Protein AF-A0AAJ1NFG7-F1 (afdb_monomer_lite)

Structure (mmCIF, N/CA/C/O backbone):
data_AF-A0AAJ1NFG7-F1
#
_entry.id   AF-A0AAJ1NFG7-F1
#
loop_
_atom_site.group_PDB
_atom_site.id
_atom_site.type_symbol
_atom_site.label_atom_id
_atom_site.label_alt_id
_atom_site.label_comp_id
_atom_site.label_asym_id
_atom_site.label_entity_id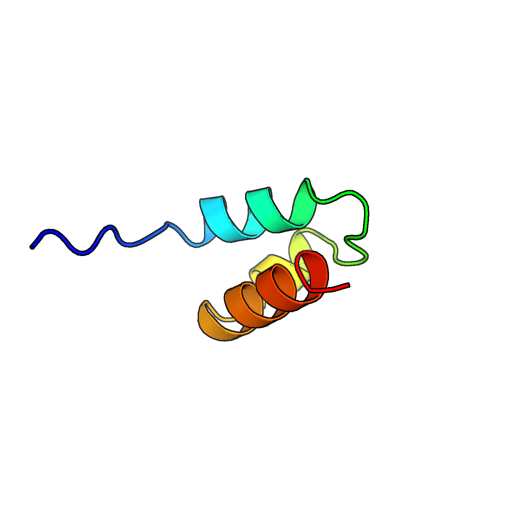
_atom_site.label_seq_id
_atom_site.pdbx_PDB_ins_code
_atom_site.Cartn_x
_atom_site.Cartn_y
_atom_site.Cartn_z
_atom_site.occupancy
_atom_site.B_iso_or_equiv
_atom_site.auth_seq_id
_atom_site.auth_comp_id
_atom_site.auth_asym_id
_atom_site.auth_atom_id
_atom_site.pdbx_PDB_model_num
ATOM 1 N N . MET A 1 1 ? -15.507 -14.433 13.950 1.00 41.47 1 MET A N 1
ATOM 2 C CA . MET A 1 1 ? -14.656 -14.156 12.781 1.00 41.47 1 MET A CA 1
ATOM 3 C C . MET A 1 1 ? -13.914 -12.888 13.122 1.00 41.47 1 MET A C 1
ATOM 5 O O . MET A 1 1 ? -14.542 -11.840 13.164 1.00 41.47 1 MET A O 1
ATOM 9 N N . GLU A 1 2 ? -12.655 -13.009 13.530 1.00 48.00 2 GLU A N 1
ATOM 10 C CA . GLU A 1 2 ? -11.785 -11.844 13.667 1.00 48.00 2 GLU A CA 1
ATOM 11 C C . GLU A 1 2 ? -11.539 -11.353 12.245 1.00 48.00 2 GLU A C 1
ATOM 13 O O . GLU A 1 2 ? -10.906 -12.037 11.448 1.00 48.00 2 GLU A O 1
ATOM 18 N N . THR A 1 3 ? -12.163 -10.243 11.865 1.0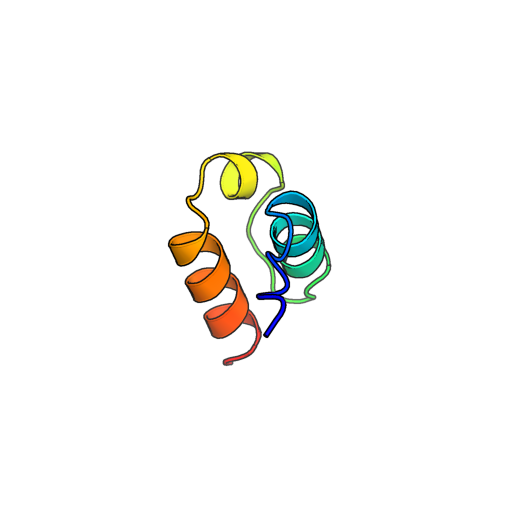0 54.91 3 THR A N 1
ATOM 19 C CA . THR A 1 3 ? -11.743 -9.525 10.666 1.00 54.91 3 THR A CA 1
ATOM 20 C C . THR A 1 3 ? -10.330 -9.048 10.946 1.00 54.91 3 THR A C 1
ATOM 22 O O . THR A 1 3 ? -10.155 -8.130 11.746 1.00 54.91 3 THR A O 1
ATOM 25 N N . GLU A 1 4 ? -9.336 -9.705 10.353 1.00 58.28 4 GLU A N 1
ATOM 26 C CA . GLU A 1 4 ? -7.968 -9.203 10.302 1.00 58.28 4 GLU A CA 1
ATOM 27 C C . GLU A 1 4 ? -8.011 -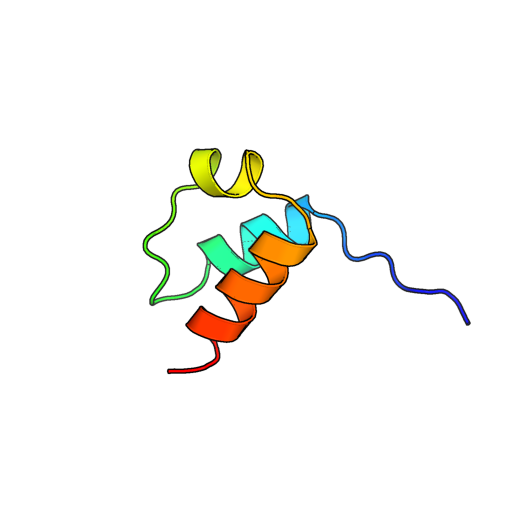7.850 9.587 1.00 58.28 4 GLU A C 1
ATOM 29 O O . GLU A 1 4 ? -8.029 -7.760 8.361 1.00 58.28 4 GLU A O 1
ATOM 34 N N . THR A 1 5 ? -8.129 -6.772 10.361 1.00 62.06 5 THR A N 1
ATOM 35 C CA . THR A 1 5 ? -7.890 -5.417 9.878 1.00 62.06 5 THR A CA 1
ATOM 36 C C . THR A 1 5 ? -6.421 -5.348 9.509 1.00 62.06 5 THR A C 1
ATOM 38 O O . THR A 1 5 ? -5.567 -5.212 10.383 1.00 62.06 5 THR A O 1
ATOM 41 N N . ILE A 1 6 ? -6.132 -5.499 8.219 1.00 68.50 6 ILE A N 1
ATOM 42 C CA . ILE A 1 6 ? -4.811 -5.216 7.673 1.00 68.50 6 ILE A CA 1
ATOM 43 C C . ILE A 1 6 ? -4.513 -3.750 7.977 1.00 68.50 6 ILE A C 1
ATOM 45 O O . ILE A 1 6 ? -5.291 -2.857 7.633 1.00 68.50 6 ILE A O 1
ATOM 49 N N . ASP A 1 7 ? -3.406 -3.519 8.675 1.00 85.19 7 ASP A N 1
ATOM 50 C CA . ASP A 1 7 ? -2.932 -2.180 8.986 1.00 85.19 7 ASP A CA 1
ATOM 51 C C . ASP A 1 7 ? -2.599 -1.444 7.677 1.00 85.19 7 ASP A C 1
ATOM 53 O O . ASP A 1 7 ? -1.950 -1.997 6.784 1.00 85.19 7 ASP A O 1
ATOM 57 N N . LEU A 1 8 ? -3.027 -0.186 7.563 1.00 86.38 8 LEU A N 1
ATOM 58 C CA . LEU A 1 8 ? -2.688 0.685 6.437 1.00 86.38 8 LEU A CA 1
ATOM 59 C C . LEU A 1 8 ? -1.176 0.745 6.206 1.00 86.38 8 LEU A C 1
ATOM 61 O O . LEU A 1 8 ? -0.727 0.776 5.064 1.00 86.38 8 LEU A O 1
ATOM 65 N N . GLU A 1 9 ? -0.373 0.721 7.270 1.00 89.06 9 GLU A N 1
ATOM 66 C CA . GLU A 1 9 ? 1.081 0.727 7.152 1.00 89.06 9 GLU A CA 1
ATOM 67 C C . GLU A 1 9 ? 1.622 -0.572 6.541 1.00 89.06 9 GLU A C 1
ATOM 69 O O . GLU A 1 9 ? 2.604 -0.531 5.795 1.00 89.06 9 GLU A O 1
ATOM 74 N N . VAL A 1 10 ? 0.969 -1.712 6.780 1.00 90.31 10 VAL A N 1
ATOM 75 C CA . VAL A 1 10 ? 1.309 -2.974 6.108 1.00 90.31 10 VAL A CA 1
ATOM 76 C C . VAL A 1 10 ? 1.010 -2.859 4.618 1.00 90.31 10 VAL A C 1
ATOM 78 O O . VAL A 1 10 ? 1.891 -3.143 3.812 1.00 90.31 10 VAL A O 1
ATOM 81 N N . LEU A 1 11 ? -0.169 -2.349 4.257 1.00 91.25 11 LEU A N 1
ATOM 82 C CA . LEU A 1 11 ? -0.590 -2.212 2.863 1.00 91.25 11 LEU A CA 1
ATOM 83 C C . LEU A 1 11 ? 0.309 -1.241 2.075 1.00 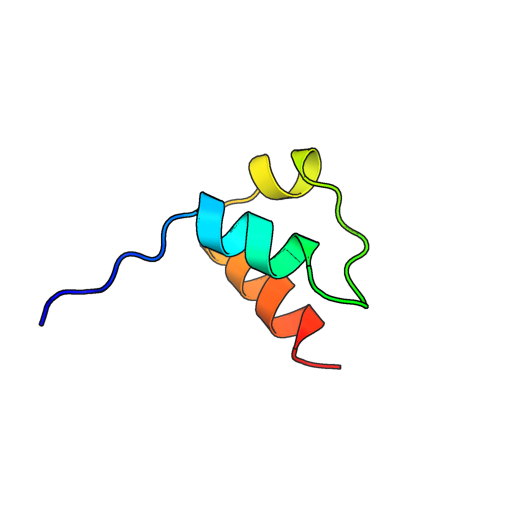91.25 11 LEU A C 1
ATOM 85 O O . LEU A 1 11 ? 0.748 -1.549 0.970 1.00 91.25 11 LEU A O 1
ATOM 89 N N . VAL A 1 12 ? 0.667 -0.100 2.674 1.00 94.25 12 VAL A N 1
ATOM 90 C CA . VAL A 1 12 ? 1.614 0.862 2.085 1.00 94.25 12 VAL A CA 1
ATOM 91 C C . VAL A 1 12 ? 2.985 0.223 1.870 1.00 94.25 12 VAL A C 1
ATOM 93 O O . VAL A 1 12 ? 3.579 0.379 0.806 1.00 94.25 12 VAL A O 1
ATOM 96 N N . ASN A 1 13 ? 3.515 -0.490 2.868 1.00 93.69 13 ASN A N 1
ATOM 97 C CA . ASN A 1 13 ? 4.820 -1.135 2.733 1.00 93.69 13 ASN A CA 1
ATOM 98 C C . ASN A 1 13 ? 4.788 -2.286 1.718 1.00 93.69 13 ASN A C 1
ATOM 100 O O . ASN A 1 13 ? 5.785 -2.511 1.039 1.00 93.69 13 ASN A O 1
ATOM 104 N N . GLU A 1 14 ? 3.676 -3.005 1.598 1.00 93.00 14 GLU A N 1
ATOM 105 C CA . GLU A 1 14 ? 3.496 -4.050 0.591 1.00 93.00 14 GLU A CA 1
ATOM 106 C C . GLU A 1 14 ? 3.600 -3.467 -0.821 1.00 93.00 14 GLU A C 1
ATOM 108 O O . GLU A 1 14 ? 4.459 -3.899 -1.587 1.00 93.00 14 GLU A O 1
ATOM 113 N N . ILE A 1 15 ? 2.826 -2.415 -1.111 1.00 94.19 15 ILE A N 1
ATOM 114 C CA . ILE A 1 15 ? 2.852 -1.693 -2.392 1.00 94.19 15 ILE A CA 1
ATOM 115 C C . ILE A 1 15 ? 4.258 -1.161 -2.694 1.00 94.19 15 ILE A C 1
ATOM 117 O O . ILE A 1 15 ? 4.769 -1.353 -3.794 1.00 94.19 15 ILE A O 1
ATOM 121 N N . LEU A 1 16 ? 4.934 -0.559 -1.709 1.00 94.81 16 LEU A N 1
ATOM 122 C CA . LEU A 1 16 ? 6.293 -0.027 -1.886 1.00 94.81 16 LEU A CA 1
ATOM 123 C C . LEU A 1 16 ? 7.329 -1.082 -2.270 1.00 94.81 16 LEU A C 1
ATOM 125 O O . LEU A 1 16 ? 8.309 -0.752 -2.935 1.00 94.81 16 LEU A O 1
ATOM 129 N N . ASN A 1 17 ? 7.137 -2.323 -1.828 1.00 94.00 17 ASN A N 1
ATOM 130 C CA . ASN A 1 17 ? 8.049 -3.425 -2.116 1.00 94.00 17 ASN A CA 1
ATOM 131 C C . ASN A 1 17 ? 7.738 -4.125 -3.449 1.00 94.00 17 ASN A C 1
ATOM 133 O O . ASN A 1 17 ? 8.461 -5.050 -3.827 1.00 94.00 17 ASN A O 1
ATOM 137 N N . MET A 1 18 ? 6.698 -3.706 -4.176 1.00 91.81 18 MET A N 1
ATOM 138 C CA . MET A 1 18 ? 6.382 -4.285 -5.476 1.00 91.81 18 MET A CA 1
ATOM 139 C C . MET A 1 18 ? 7.337 -3.773 -6.561 1.00 91.81 18 MET A C 1
ATOM 141 O O . MET A 1 18 ? 7.592 -2.572 -6.650 1.00 91.81 18 MET A O 1
ATOM 145 N N . PRO A 1 19 ? 7.837 -4.655 -7.442 1.00 87.44 19 PRO A N 1
ATOM 146 C CA . PRO A 1 19 ? 8.834 -4.289 -8.448 1.00 87.44 19 PRO A CA 1
ATOM 147 C C . PRO A 1 19 ? 8.323 -3.289 -9.498 1.00 87.44 19 PRO A C 1
ATOM 149 O O . PRO A 1 19 ? 9.126 -2.557 -10.068 1.00 87.44 19 PRO A O 1
ATOM 152 N N . ASN A 1 20 ? 7.009 -3.236 -9.732 1.00 86.44 20 ASN A N 1
ATOM 153 C CA . ASN A 1 20 ? 6.374 -2.332 -10.698 1.00 86.44 20 ASN A CA 1
ATOM 154 C C . ASN A 1 20 ? 5.790 -1.065 -10.051 1.00 86.44 20 ASN A C 1
ATOM 156 O O . ASN A 1 20 ? 5.121 -0.284 -10.724 1.00 86.44 20 ASN A O 1
ATOM 160 N N . ASN A 1 21 ? 6.015 -0.856 -8.751 1.00 91.81 21 ASN A N 1
ATOM 161 C CA . ASN A 1 21 ? 5.461 0.289 -8.048 1.00 91.81 21 ASN A CA 1
ATOM 162 C C . ASN A 1 21 ? 6.132 1.599 -8.489 1.00 91.81 21 ASN A C 1
ATOM 164 O O . ASN A 1 21 ? 7.341 1.778 -8.339 1.00 91.81 21 ASN A O 1
ATOM 168 N N . SER A 1 22 ? 5.326 2.539 -8.978 1.00 92.25 22 SER A N 1
ATOM 169 C CA . SER A 1 22 ? 5.752 3.903 -9.304 1.00 92.25 22 SER A CA 1
ATOM 170 C C . SER A 1 22 ? 5.453 4.922 -8.201 1.00 92.25 22 SER A C 1
ATOM 172 O O . SER A 1 22 ? 5.877 6.069 -8.322 1.00 92.25 22 SER A O 1
ATOM 174 N N . TYR A 1 23 ? 4.728 4.534 -7.148 1.00 94.75 23 TYR A N 1
ATOM 175 C CA . TYR A 1 23 ? 4.297 5.433 -6.080 1.00 94.75 23 TYR A CA 1
ATOM 176 C C . TYR A 1 23 ? 5.349 5.566 -4.979 1.00 94.75 23 TYR A C 1
ATOM 178 O O . TYR A 1 23 ? 5.991 4.601 -4.554 1.00 94.75 23 TYR A O 1
ATOM 186 N N . THR A 1 24 ? 5.490 6.774 -4.453 1.00 95.19 24 THR A N 1
ATOM 187 C CA . THR A 1 24 ? 6.300 7.063 -3.272 1.00 95.19 24 THR A CA 1
ATOM 188 C C . THR A 1 24 ? 5.533 6.776 -1.983 1.00 95.19 24 THR A C 1
ATOM 190 O O . THR A 1 24 ? 4.303 6.760 -1.930 1.00 95.19 24 THR A O 1
ATOM 193 N N . LYS A 1 25 ? 6.271 6.604 -0.880 1.00 93.25 25 LYS A N 1
ATOM 194 C CA . LYS A 1 25 ? 5.668 6.376 0.442 1.00 93.25 25 LYS A CA 1
ATOM 195 C C . LYS A 1 25 ? 4.770 7.534 0.881 1.00 93.25 25 LYS A C 1
ATOM 197 O O . LYS A 1 25 ? 3.803 7.306 1.600 1.00 93.25 25 LYS A O 1
ATOM 202 N N . GLU A 1 26 ? 5.103 8.762 0.489 1.00 94.94 26 GLU A N 1
ATOM 203 C CA . GLU A 1 26 ? 4.302 9.943 0.816 1.00 94.94 26 GLU A CA 1
ATOM 204 C C . GLU A 1 26 ? 2.979 9.950 0.046 1.00 94.94 26 GLU A C 1
ATOM 206 O O . GLU A 1 26 ? 1.942 10.163 0.667 1.00 94.94 26 GLU A O 1
ATOM 211 N N . GLU A 1 27 ? 2.988 9.618 -1.249 1.00 94.88 27 GLU A N 1
ATOM 212 C CA . GLU A 1 27 ? 1.767 9.495 -2.060 1.00 94.88 27 GLU A CA 1
ATOM 213 C C . GLU A 1 27 ? 0.823 8.431 -1.488 1.00 94.88 27 GLU A C 1
ATOM 215 O O . GLU A 1 27 ? -0.349 8.710 -1.237 1.00 94.88 27 GLU A O 1
ATOM 220 N N . LEU A 1 28 ? 1.350 7.250 -1.161 1.00 94.50 28 LEU A N 1
ATOM 221 C CA . LEU A 1 28 ? 0.560 6.156 -0.587 1.00 94.50 28 LEU A CA 1
ATOM 222 C C . LEU A 1 28 ? -0.016 6.508 0.794 1.00 94.50 28 LEU A C 1
ATOM 224 O O . LEU A 1 28 ? -1.122 6.103 1.131 1.00 94.50 28 LEU A O 1
ATOM 228 N N . LYS A 1 29 ? 0.686 7.315 1.599 1.00 92.31 29 LYS A N 1
ATOM 229 C CA . LYS A 1 29 ? 0.174 7.778 2.903 1.00 92.31 29 LYS A CA 1
ATOM 230 C C . LYS A 1 29 ? -0.974 8.781 2.798 1.00 92.31 29 LYS A C 1
ATOM 232 O O . LYS A 1 29 ? -1.653 9.010 3.797 1.00 92.31 29 LYS A O 1
ATOM 237 N N . THR A 1 30 ? -1.174 9.391 1.632 1.00 94.12 30 THR A N 1
ATOM 238 C CA . THR A 1 30 ? -2.315 10.285 1.382 1.00 94.12 30 THR A CA 1
ATOM 239 C C . THR A 1 30 ? -3.548 9.558 0.853 1.00 94.12 30 THR A C 1
ATOM 241 O O . THR A 1 30 ? -4.629 10.143 0.848 1.00 94.12 30 THR A O 1
ATOM 244 N N . MET A 1 31 ? -3.399 8.293 0.450 1.00 93.62 31 MET A N 1
ATOM 245 C CA . MET A 1 31 ? -4.476 7.467 -0.082 1.00 93.62 31 MET A CA 1
ATOM 246 C C . MET A 1 31 ? -5.296 6.821 1.033 1.00 93.62 31 MET A C 1
ATOM 248 O O . MET A 1 31 ? -4.811 6.509 2.125 1.00 93.62 31 MET A O 1
ATOM 252 N N . THR A 1 32 ? -6.570 6.599 0.744 1.00 93.31 32 THR A N 1
ATOM 253 C CA . THR A 1 32 ? -7.465 5.816 1.588 1.00 93.31 32 THR A CA 1
ATOM 254 C C . THR A 1 32 ? -7.156 4.324 1.486 1.00 93.31 32 THR A C 1
ATOM 256 O O . THR A 1 32 ? -6.497 3.855 0.561 1.00 93.31 32 THR A O 1
ATOM 259 N N . TYR A 1 33 ? -7.683 3.546 2.433 1.00 91.00 33 TYR A N 1
ATOM 260 C CA . TYR A 1 33 ? -7.534 2.089 2.431 1.00 91.00 33 TYR A CA 1
ATOM 261 C C . TYR A 1 33 ? -7.998 1.436 1.119 1.00 91.00 33 TYR A C 1
ATOM 263 O O . TYR A 1 33 ? -7.324 0.548 0.612 1.00 91.00 33 TYR A O 1
ATOM 271 N N . LEU A 1 34 ? -9.133 1.880 0.565 1.00 91.88 34 LEU A N 1
ATOM 272 C CA . LEU A 1 34 ? -9.675 1.322 -0.676 1.00 91.88 34 LEU A CA 1
ATOM 273 C C . LEU A 1 34 ? -8.787 1.657 -1.879 1.00 91.88 34 LEU A C 1
ATOM 275 O O . LEU A 1 34 ? -8.471 0.763 -2.648 1.00 91.88 34 LEU A O 1
ATOM 279 N N . GLU A 1 35 ? -8.307 2.897 -1.983 1.00 94.62 35 GLU A N 1
ATOM 280 C CA . GLU A 1 35 ? -7.395 3.303 -3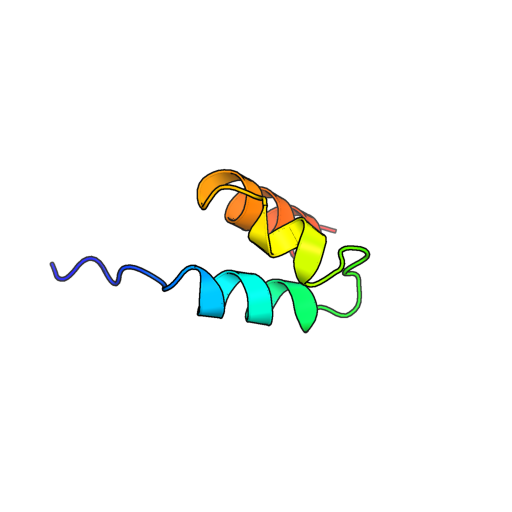.063 1.00 94.62 35 GLU A CA 1
ATOM 281 C C . GLU A 1 35 ? -6.072 2.532 -3.015 1.00 94.62 35 GLU A C 1
ATOM 283 O O . GLU A 1 35 ? -5.537 2.148 -4.049 1.00 94.62 35 GLU A O 1
ATOM 288 N N . LEU A 1 36 ? -5.552 2.257 -1.817 1.00 93.25 36 LEU A N 1
ATOM 289 C CA . LEU A 1 36 ? -4.363 1.422 -1.660 1.00 93.25 36 LEU A CA 1
ATOM 290 C C . LEU A 1 36 ? -4.619 -0.027 -2.093 1.00 93.25 36 LEU A C 1
ATOM 292 O O . LEU A 1 36 ? -3.741 -0.636 -2.696 1.00 93.25 36 LEU A O 1
ATOM 296 N N . LEU A 1 37 ? -5.802 -0.584 -1.810 1.00 91.94 37 LEU A N 1
ATOM 297 C CA . LEU A 1 37 ? -6.174 -1.909 -2.313 1.00 91.94 37 LEU A CA 1
ATOM 298 C C . LEU A 1 37 ? -6.268 -1.918 -3.838 1.00 91.94 37 LEU A C 1
ATOM 300 O O . LEU A 1 37 ? -5.733 -2.836 -4.450 1.00 91.94 37 LEU A O 1
ATOM 304 N N . ASP A 1 38 ? -6.874 -0.892 -4.435 1.00 92.62 38 ASP A N 1
ATOM 305 C CA . ASP A 1 38 ? -6.980 -0.763 -5.889 1.00 92.62 38 ASP A CA 1
ATOM 306 C C . ASP A 1 38 ? -5.585 -0.684 -6.531 1.00 92.62 38 ASP A C 1
ATOM 308 O O . ASP A 1 38 ? -5.282 -1.455 -7.437 1.00 92.62 38 ASP A O 1
ATOM 312 N N . VAL A 1 39 ? -4.684 0.153 -5.999 1.00 93.38 39 VAL A N 1
ATOM 313 C CA . VAL A 1 39 ? -3.285 0.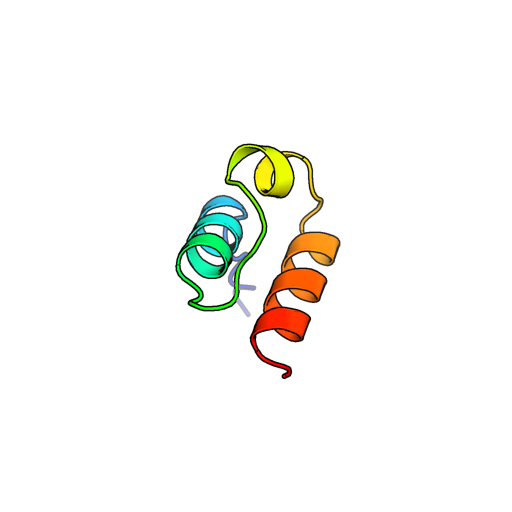252 -6.462 1.00 93.38 39 VAL A CA 1
ATOM 314 C C . VAL A 1 39 ? -2.553 -1.081 -6.325 1.00 93.38 39 VAL A C 1
ATOM 316 O O . VAL A 1 39 ? -1.854 -1.513 -7.240 1.00 93.38 39 VAL A O 1
ATOM 319 N N . ARG A 1 40 ? -2.693 -1.750 -5.179 1.00 91.19 40 ARG A N 1
ATOM 320 C CA . ARG A 1 40 ? -2.088 -3.062 -4.945 1.00 91.19 40 ARG A CA 1
ATOM 321 C C . ARG A 1 40 ? -2.592 -4.081 -5.969 1.00 91.19 40 ARG A C 1
ATOM 323 O O . ARG A 1 40 ? -1.793 -4.829 -6.526 1.00 91.19 40 ARG A O 1
ATOM 330 N N . ASP A 1 41 ? -3.896 -4.110 -6.215 1.00 91.50 41 ASP A N 1
ATOM 331 C CA . ASP A 1 41 ? -4.524 -5.040 -7.149 1.00 91.50 41 ASP A CA 1
ATOM 332 C C . ASP A 1 41 ? -4.131 -4.724 -8.606 1.00 91.50 41 ASP A C 1
ATOM 334 O O . ASP A 1 41 ? -3.898 -5.652 -9.376 1.00 91.50 41 ASP A O 1
ATOM 338 N N . GLU A 1 42 ? -3.945 -3.453 -8.977 1.00 92.12 42 GLU A N 1
ATOM 339 C CA . GLU A 1 42 ? -3.373 -3.039 -10.269 1.00 92.12 42 GLU A CA 1
ATOM 340 C C . GLU A 1 42 ? -1.919 -3.501 -10.433 1.00 92.12 42 GLU A C 1
ATOM 342 O O . GLU A 1 42 ? -1.539 -4.000 -11.493 1.00 92.12 42 GLU A O 1
ATOM 347 N N . LEU A 1 43 ? -1.110 -3.391 -9.376 1.00 90.19 43 LEU A N 1
ATOM 348 C CA . LEU A 1 43 ? 0.287 -3.833 -9.373 1.00 90.19 43 LEU A CA 1
ATOM 349 C C . LEU A 1 43 ? 0.436 -5.364 -9.369 1.00 90.19 43 LEU A C 1
ATOM 351 O O . LEU A 1 43 ? 1.447 -5.870 -9.859 1.00 90.19 43 LEU A O 1
ATOM 355 N N . TYR A 1 44 ? -0.554 -6.098 -8.846 1.00 85.00 44 TYR A N 1
ATOM 356 C CA . TYR A 1 44 ? -0.689 -7.556 -8.991 1.00 85.00 44 TYR A CA 1
ATOM 357 C C . TYR A 1 44 ? -1.336 -7.978 -10.325 1.00 85.00 44 TYR A C 1
ATOM 359 O O . TYR A 1 44 ? -1.237 -9.146 -10.705 1.00 85.00 44 TYR A O 1
ATOM 367 N N . GLY A 1 45 ? -2.035 -7.057 -10.995 1.00 72.38 45 GLY A N 1
ATOM 368 C CA . GLY A 1 45 ? -2.977 -7.290 -12.094 1.00 72.38 45 GLY A CA 1
ATOM 369 C C . GLY A 1 45 ? -2.499 -6.859 -13.481 1.00 72.38 45 GLY A C 1
ATOM 370 O O . GLY A 1 45 ? -3.328 -6.717 -14.384 1.00 72.38 45 GLY A O 1
ATOM 371 N N . LEU A 1 46 ? -1.183 -6.709 -13.657 1.00 51.66 46 LEU A N 1
ATOM 372 C CA . LEU A 1 46 ? -0.470 -6.721 -14.939 1.00 51.66 46 LEU A CA 1
ATOM 373 C C . LEU A 1 46 ? 0.721 -7.684 -14.876 1.00 51.66 46 LEU A C 1
ATOM 375 O O . LEU A 1 46 ? 1.539 -7.558 -13.938 1.00 51.66 46 LEU A O 1
#

Radius of gyration: 10.66 Å; chains: 1; bounding box: 24×24×29 Å

Secondary structure (DSSP, 8-state):
-------HHHHHHHHHTSTT----HHHHHHS-HHHHHHHHHHHH--

Foldseek 3Di:
DPPPPDDLVNLLVLLVPQPPRPDDSVRSVVDDPVVSVVSNCVSVVD

Sequence (46 aa):
METETIDLEVLVNEILNMPNNSYTKEELKTMTYLELLDVRDELYGL

pLDDT: mean 85.93, std 14.03, range [41.47, 95.19]